Protein AF-A0A9D4JMC5-F1 (afdb_monomer)

Foldseek 3Di:
DPPPPDDVVVVDDPVNVVVVVCCVVVPDDPVPDDCVVVVCVCVVPVVPPPPPPPCPVVVVVVVVVPPD

Secondary structure (DSSP, 8-state):
----TT-GGGG--HHHHHHHHHHHHHSPPTTT--HHHHHHHHHHHHTT-S-TTSSHHHHHHHHTTS--

Radius of gyration: 21.52 Å; Cα contacts (8 Å, |Δi|>4): 3; chains: 1; bounding box: 51×43×36 Å

Structure (mmCIF, N/CA/C/O backbone):
data_AF-A0A9D4JMC5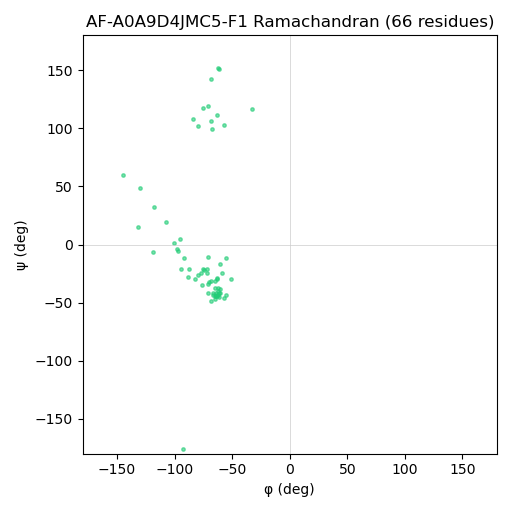-F1
#
_entry.id   AF-A0A9D4JMC5-F1
#
loop_
_atom_site.group_PDB
_atom_site.id
_atom_site.type_symbol
_atom_site.label_atom_id
_atom_site.label_alt_id
_atom_site.label_comp_id
_atom_site.label_asym_id
_atom_site.label_entity_id
_atom_site.label_seq_id
_atom_site.pdbx_PDB_ins_code
_atom_site.Cartn_x
_atom_site.Cartn_y
_atom_site.Cartn_z
_atom_site.occupancy
_atom_site.B_iso_or_equiv
_atom_site.auth_seq_id
_atom_site.auth_comp_id
_atom_site.auth_asym_id
_atom_site.auth_atom_id
_atom_site.pdbx_PDB_model_num
ATOM 1 N N . MET A 1 1 ? 25.657 11.891 -18.914 1.00 48.53 1 MET A N 1
ATOM 2 C CA . MET A 1 1 ? 24.591 11.824 -17.890 1.00 48.53 1 MET A CA 1
ATOM 3 C C . MET A 1 1 ? 24.976 10.742 -16.885 1.00 48.53 1 MET A C 1
ATOM 5 O O . MET A 1 1 ? 25.124 9.596 -17.291 1.00 48.53 1 MET A O 1
ATOM 9 N N . LYS A 1 2 ? 25.283 11.089 -15.625 1.00 57.47 2 LYS A N 1
ATOM 10 C CA . LYS A 1 2 ? 25.649 10.091 -14.601 1.00 57.47 2 LYS A CA 1
ATOM 11 C C . LYS A 1 2 ? 24.402 9.261 -14.288 1.00 57.47 2 LYS A C 1
ATOM 13 O O . LYS A 1 2 ? 23.488 9.764 -13.648 1.00 57.47 2 LYS A O 1
ATOM 18 N N . ILE A 1 3 ? 24.356 8.018 -14.763 1.00 59.00 3 ILE A N 1
ATOM 19 C CA . ILE A 1 3 ? 23.310 7.064 -14.387 1.00 59.00 3 ILE A CA 1
ATOM 20 C C . ILE A 1 3 ? 23.455 6.820 -12.885 1.00 59.00 3 ILE A C 1
ATOM 22 O O . ILE A 1 3 ? 24.451 6.249 -12.432 1.00 59.00 3 ILE A O 1
ATOM 26 N N . VAL A 1 4 ? 22.485 7.295 -12.105 1.00 63.47 4 VAL A N 1
ATOM 27 C CA . VAL A 1 4 ? 22.379 6.977 -10.681 1.00 63.47 4 VAL A CA 1
ATOM 28 C C . VAL A 1 4 ? 22.041 5.493 -10.611 1.00 63.47 4 VAL A C 1
ATOM 30 O O . VAL A 1 4 ? 20.907 5.094 -10.850 1.00 63.47 4 VAL A O 1
ATOM 33 N N . LYS A 1 5 ? 23.058 4.662 -10.353 1.00 59.28 5 LYS A N 1
ATOM 34 C CA . LYS A 1 5 ? 23.016 3.196 -10.507 1.00 59.28 5 LYS A CA 1
ATOM 35 C C . LYS A 1 5 ? 21.887 2.480 -9.745 1.00 59.28 5 LYS A C 1
ATOM 37 O O . LYS A 1 5 ? 21.645 1.318 -10.040 1.00 59.28 5 LYS A O 1
ATOM 42 N N . ASN A 1 6 ? 21.184 3.151 -8.831 1.00 62.50 6 ASN A N 1
ATOM 43 C CA . ASN A 1 6 ? 20.229 2.531 -7.914 1.00 62.50 6 ASN A CA 1
ATOM 44 C C . ASN A 1 6 ? 18.864 3.236 -7.813 1.00 62.50 6 ASN A C 1
ATOM 46 O O . ASN A 1 6 ? 18.124 2.946 -6.874 1.00 62.50 6 ASN A O 1
ATOM 50 N N . ASP A 1 7 ? 18.493 4.141 -8.725 1.00 73.12 7 ASP A N 1
ATOM 51 C CA . ASP A 1 7 ? 17.120 4.659 -8.685 1.00 73.12 7 ASP A CA 1
ATOM 52 C C . ASP A 1 7 ? 16.156 3.657 -9.329 1.00 73.12 7 ASP A C 1
ATOM 54 O O . ASP A 1 7 ? 16.065 3.531 -10.552 1.00 73.12 7 ASP A O 1
ATOM 58 N N . TRP A 1 8 ? 15.433 2.919 -8.488 1.00 73.38 8 TRP A N 1
ATOM 59 C CA . TRP A 1 8 ? 14.413 1.965 -8.923 1.00 73.38 8 TRP A CA 1
ATOM 60 C C . TRP A 1 8 ? 13.315 2.636 -9.757 1.00 73.38 8 TRP A C 1
ATOM 62 O O . TRP A 1 8 ? 12.722 1.976 -10.608 1.00 73.38 8 TRP A O 1
ATOM 72 N N . ARG A 1 9 ? 13.099 3.950 -9.589 1.00 71.94 9 ARG A N 1
ATOM 73 C CA . ARG A 1 9 ? 12.129 4.718 -10.383 1.00 71.94 9 ARG A CA 1
ATOM 74 C C . ARG A 1 9 ? 12.504 4.784 -11.857 1.00 71.94 9 ARG A C 1
ATOM 76 O O . ARG A 1 9 ? 11.629 4.761 -12.711 1.00 71.94 9 ARG A O 1
ATOM 83 N N . SER A 1 10 ? 13.802 4.778 -12.159 1.00 71.81 10 SER A N 1
ATOM 84 C CA . SER A 1 10 ? 14.310 4.776 -13.538 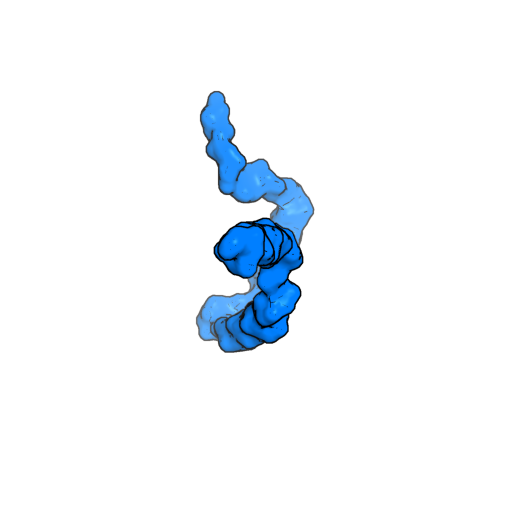1.00 71.81 10 SER A CA 1
ATOM 85 C C . SER A 1 10 ? 14.069 3.442 -14.258 1.00 71.81 10 SER A C 1
ATOM 87 O O . SER A 1 10 ? 14.289 3.344 -15.461 1.00 71.81 10 SER A O 1
ATOM 89 N N . ARG A 1 11 ? 13.659 2.399 -13.523 1.00 73.12 11 ARG A N 1
ATOM 90 C CA . ARG A 1 11 ? 13.329 1.066 -14.048 1.00 73.12 11 ARG A CA 1
ATOM 91 C C . ARG A 1 11 ? 11.823 0.838 -14.196 1.00 73.12 11 ARG A C 1
ATOM 93 O O . ARG A 1 11 ? 11.427 -0.265 -14.561 1.00 73.12 11 ARG A O 1
ATOM 100 N N . LEU A 1 12 ? 10.994 1.835 -13.882 1.00 77.94 12 LEU A N 1
ATOM 101 C CA . LEU A 1 12 ? 9.546 1.729 -14.022 1.00 77.94 12 LEU A CA 1
ATOM 102 C C . LEU A 1 12 ? 9.173 1.849 -15.502 1.00 77.94 12 LEU A C 1
ATOM 104 O O . LEU A 1 12 ? 9.435 2.870 -16.132 1.00 77.94 12 LEU A O 1
ATOM 108 N N . GLY A 1 13 ? 8.586 0.787 -16.046 1.00 81.81 13 GLY A N 1
ATOM 109 C CA . GLY A 1 13 ? 7.968 0.783 -17.366 1.00 81.81 13 GLY A CA 1
ATOM 110 C C . GLY A 1 13 ? 6.477 1.112 -17.298 1.00 81.81 13 GLY A C 1
ATOM 111 O O . GLY A 1 13 ? 5.916 1.377 -16.236 1.00 81.81 13 GLY A O 1
ATOM 112 N N . GLU A 1 14 ? 5.809 1.046 -18.443 1.00 82.56 14 GLU A N 1
ATOM 113 C CA . GLU A 1 14 ? 4.374 1.328 -18.562 1.00 82.56 14 GLU A CA 1
ATOM 114 C C . GLU A 1 14 ? 3.508 0.388 -17.705 1.00 82.56 14 GLU A C 1
ATOM 116 O O . GLU A 1 14 ? 2.582 0.830 -17.029 1.00 82.56 14 GLU A O 1
ATOM 121 N N . SER A 1 15 ? 3.872 -0.894 -17.616 1.00 84.56 15 SER A N 1
ATOM 122 C CA . SER A 1 15 ? 3.185 -1.861 -16.749 1.00 84.56 15 SER A CA 1
ATOM 123 C C . SER A 1 15 ? 3.281 -1.506 -15.261 1.00 84.56 15 SER A C 1
ATOM 125 O O . SER A 1 15 ? 2.363 -1.792 -14.490 1.00 84.56 15 SER A O 1
ATOM 127 N N . ASN A 1 16 ? 4.361 -0.838 -1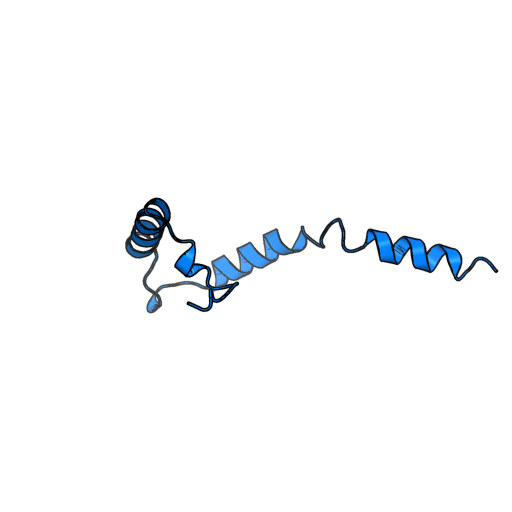4.844 1.00 86.31 16 ASN A N 1
ATOM 128 C CA . ASN A 1 16 ? 4.502 -0.356 -13.476 1.00 86.31 16 ASN A CA 1
ATOM 129 C C . ASN A 1 16 ? 3.548 0.805 -13.186 1.00 86.31 16 ASN A C 1
ATOM 131 O O . ASN A 1 16 ? 3.083 0.915 -12.056 1.00 86.31 16 ASN A O 1
ATOM 135 N N . LEU A 1 17 ? 3.233 1.645 -14.177 1.00 82.94 17 LEU A N 1
ATOM 136 C CA . LEU A 1 17 ? 2.282 2.741 -14.003 1.00 82.94 17 LEU A CA 1
ATOM 137 C C . LEU A 1 17 ? 0.877 2.206 -13.712 1.00 82.94 17 LEU A C 1
ATOM 139 O O . LEU A 1 17 ? 0.251 2.643 -12.750 1.00 82.94 17 LEU A O 1
ATOM 143 N N . SER A 1 18 ? 0.407 1.222 -14.483 1.00 88.25 18 SER A N 1
ATOM 144 C CA . SER A 1 18 ? -0.894 0.584 -14.240 1.00 88.25 18 SER A CA 1
ATOM 145 C C . SER A 1 18 ? -0.950 -0.090 -12.869 1.00 88.25 18 SER A C 1
ATOM 147 O O . SER A 1 18 ? -1.940 0.055 -12.155 1.00 88.25 18 SER A O 1
ATOM 149 N N . ALA A 1 19 ? 0.125 -0.774 -12.466 1.00 88.00 19 ALA A N 1
ATOM 150 C CA . ALA A 1 19 ? 0.210 -1.393 -11.146 1.00 88.00 19 ALA A CA 1
ATOM 151 C C . ALA A 1 19 ? 0.179 -0.352 -10.014 1.00 88.00 19 ALA A C 1
ATOM 153 O O . ALA A 1 19 ? -0.556 -0.523 -9.045 1.00 88.00 19 ALA A O 1
ATOM 154 N N . LEU A 1 20 ? 0.931 0.746 -10.141 1.00 87.06 20 LEU A N 1
ATOM 155 C CA . LEU A 1 20 ? 0.925 1.837 -9.161 1.00 87.06 20 LEU A CA 1
ATOM 156 C C . LEU A 1 20 ? -0.438 2.537 -9.091 1.00 87.06 20 LEU A C 1
ATOM 158 O O . LEU A 1 20 ? -0.880 2.885 -8.000 1.00 87.06 20 LEU A O 1
ATOM 162 N N . MET A 1 21 ? -1.119 2.701 -10.229 1.00 87.31 21 MET A N 1
ATOM 163 C CA . MET A 1 21 ? -2.474 3.251 -10.281 1.00 87.31 21 MET A CA 1
ATOM 164 C C . MET A 1 21 ? -3.475 2.333 -9.569 1.00 87.31 21 MET A C 1
ATOM 166 O O . MET A 1 21 ? -4.279 2.818 -8.780 1.00 87.31 21 MET A O 1
ATOM 170 N N . MET A 1 22 ? -3.403 1.015 -9.791 1.00 90.88 22 MET A N 1
ATOM 171 C CA . MET A 1 22 ? -4.253 0.062 -9.067 1.00 90.88 22 MET A CA 1
ATOM 172 C C . MET A 1 22 ? -3.990 0.109 -7.565 1.00 90.88 22 MET A C 1
ATOM 174 O O . MET A 1 22 ? -4.936 0.221 -6.797 1.00 90.88 22 MET A O 1
ATOM 178 N N . VAL A 1 23 ? -2.721 0.134 -7.142 1.00 88.06 23 VAL A N 1
ATOM 179 C CA . VAL A 1 23 ? -2.381 0.293 -5.720 1.00 88.06 23 VAL A CA 1
ATOM 180 C C . VAL A 1 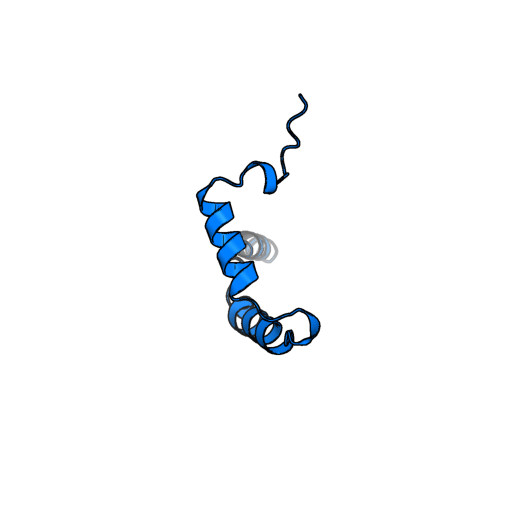23 ? -2.990 1.574 -5.160 1.00 88.06 23 VAL A C 1
ATOM 182 O O . VAL A 1 23 ? -3.599 1.528 -4.103 1.00 88.06 23 VAL A O 1
ATOM 185 N N . TYR A 1 24 ? -2.880 2.700 -5.865 1.00 86.12 24 TYR A N 1
ATOM 186 C CA . TYR A 1 24 ? -3.457 3.962 -5.404 1.00 86.12 24 TYR A CA 1
ATOM 187 C C . TYR A 1 24 ? -4.984 3.899 -5.249 1.00 86.12 24 TYR A C 1
ATOM 189 O O . TYR A 1 24 ? -5.513 4.406 -4.264 1.00 86.12 24 TYR A O 1
ATOM 197 N N . LEU A 1 25 ? -5.685 3.265 -6.193 1.00 90.69 25 LEU A N 1
ATOM 198 C CA . LEU A 1 25 ? -7.147 3.172 -6.188 1.00 90.69 25 LEU A CA 1
ATOM 199 C C . LEU A 1 25 ? -7.689 2.147 -5.182 1.00 90.69 25 LEU A C 1
ATOM 201 O O . LEU A 1 25 ? -8.758 2.363 -4.616 1.00 90.69 25 LEU A O 1
ATOM 205 N N . GLU A 1 26 ? -6.980 1.038 -4.978 1.00 89.81 26 GLU A N 1
ATOM 206 C CA . GLU A 1 26 ? -7.423 -0.075 -4.128 1.00 89.81 26 GLU A CA 1
ATOM 207 C C . GLU A 1 26 ? -6.893 0.019 -2.693 1.00 89.81 26 GLU A C 1
ATOM 209 O O . GLU A 1 26 ? -7.447 -0.604 -1.784 1.00 89.81 26 GLU A O 1
ATOM 214 N N . SER A 1 27 ? -5.815 0.776 -2.465 1.00 86.38 27 SER A N 1
ATOM 215 C CA . SER A 1 27 ? -5.273 0.959 -1.121 1.00 86.38 27 SER A CA 1
ATOM 216 C C . SER A 1 27 ? -6.216 1.778 -0.249 1.00 86.38 27 SER A C 1
ATOM 218 O O . SER A 1 27 ? -6.844 2.743 -0.685 1.00 86.38 27 SER A O 1
ATOM 220 N N . GLN A 1 28 ? -6.283 1.397 1.023 1.00 86.94 28 GLN A N 1
ATOM 221 C CA . GLN A 1 28 ? -6.933 2.214 2.036 1.00 86.94 28 GLN A CA 1
ATOM 222 C C . GLN A 1 28 ? -6.197 3.546 2.170 1.00 86.94 28 GLN A C 1
ATOM 224 O O . GLN A 1 28 ? -4.986 3.639 1.945 1.00 86.94 28 GLN A O 1
ATOM 229 N N . ARG A 1 29 ? -6.937 4.581 2.567 1.00 85.75 29 ARG A N 1
ATOM 230 C CA . ARG A 1 29 ? -6.325 5.858 2.915 1.00 85.75 29 ARG A CA 1
ATOM 231 C C . ARG A 1 29 ? -5.375 5.663 4.090 1.00 85.75 29 ARG A C 1
ATOM 233 O O . ARG A 1 29 ? -5.569 4.771 4.912 1.00 85.75 29 ARG A O 1
ATOM 240 N N . ILE A 1 30 ? -4.344 6.496 4.166 1.00 84.94 30 ILE A N 1
ATOM 241 C CA . ILE A 1 30 ? -3.301 6.337 5.182 1.00 84.94 30 ILE A CA 1
ATOM 242 C C . ILE A 1 30 ? -3.849 6.510 6.602 1.00 84.94 30 ILE A C 1
ATOM 244 O O . ILE A 1 30 ? -3.331 5.898 7.529 1.00 84.94 30 ILE A O 1
ATOM 248 N N . GLU A 1 31 ? -4.908 7.306 6.761 1.00 89.44 31 GLU A N 1
ATOM 249 C CA . GLU A 1 31 ? -5.585 7.532 8.038 1.00 89.44 31 GLU A CA 1
ATOM 250 C C . GLU A 1 31 ? -6.324 6.283 8.534 1.00 89.44 31 GLU A C 1
ATOM 252 O O . GLU A 1 31 ? -6.408 6.059 9.739 1.00 89.44 31 GLU A O 1
ATOM 257 N N . ASP A 1 32 ? -6.815 5.464 7.603 1.00 88.12 32 ASP A N 1
ATOM 258 C CA . ASP A 1 32 ? -7.589 4.250 7.878 1.00 88.12 32 ASP A CA 1
ATOM 259 C C . ASP A 1 32 ? -6.722 2.981 7.818 1.00 88.12 32 ASP A C 1
ATOM 261 O O . ASP A 1 32 ? -7.202 1.876 8.070 1.00 88.12 32 ASP A O 1
ATOM 265 N N . PHE A 1 33 ? -5.442 3.122 7.464 1.00 86.56 33 PHE A N 1
ATOM 266 C CA . PHE A 1 33 ? -4.534 2.002 7.278 1.00 86.56 33 PHE A CA 1
ATOM 267 C C . PHE A 1 33 ? -4.172 1.354 8.619 1.00 86.56 33 PHE A C 1
ATOM 269 O O . PHE A 1 33 ? -3.525 1.973 9.464 1.00 86.56 33 PHE A O 1
ATOM 276 N N . ASP A 1 34 ? -4.511 0.072 8.784 1.00 87.31 34 ASP A N 1
ATOM 277 C CA . ASP A 1 34 ? -4.053 -0.733 9.918 1.00 87.31 34 ASP A CA 1
ATOM 278 C C . ASP A 1 34 ? -2.651 -1.329 9.655 1.00 87.31 34 ASP A C 1
ATOM 280 O O . ASP A 1 34 ? -2.503 -2.287 8.880 1.00 87.31 34 ASP A O 1
ATOM 284 N N . PRO A 1 35 ? -1.594 -0.838 10.331 1.00 85.19 35 PRO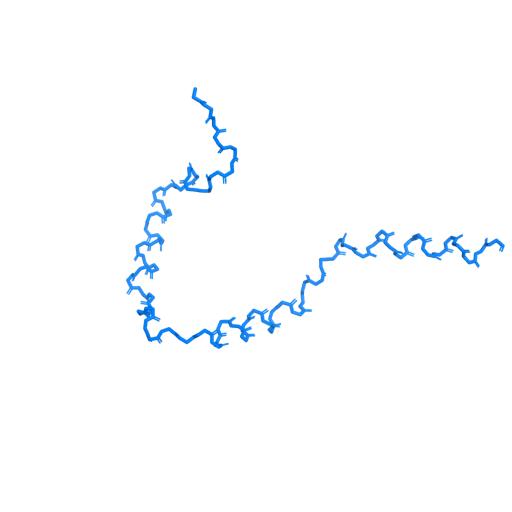 A N 1
ATOM 285 C CA . PRO A 1 35 ? -0.257 -1.393 10.171 1.00 85.19 35 PRO A CA 1
ATOM 286 C C . PRO A 1 35 ? -0.117 -2.778 10.815 1.00 85.19 35 PRO A C 1
ATOM 288 O O . PRO A 1 35 ? 0.793 -3.527 10.447 1.00 85.19 35 PRO A O 1
ATOM 291 N N . TYR A 1 36 ? -0.979 -3.141 11.769 1.00 87.00 36 TYR A N 1
ATOM 292 C CA . TYR A 1 36 ? -0.810 -4.346 12.575 1.00 87.00 36 TYR A CA 1
ATOM 293 C C . TYR A 1 36 ? -0.944 -5.611 11.729 1.00 87.00 36 TYR A C 1
ATOM 295 O O . TYR A 1 36 ? -0.083 -6.492 11.798 1.00 87.00 36 TYR A O 1
ATOM 303 N N . THR A 1 37 ? -1.938 -5.650 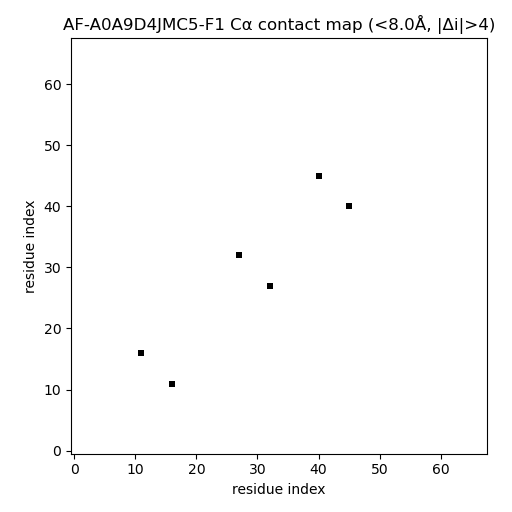10.841 1.00 83.62 37 THR A N 1
ATOM 304 C CA . THR A 1 37 ? -2.108 -6.735 9.863 1.00 83.62 37 THR A CA 1
ATOM 305 C C . THR A 1 37 ? -0.845 -6.940 9.011 1.00 83.62 37 THR A C 1
ATOM 307 O O . THR A 1 37 ? -0.371 -8.066 8.830 1.00 83.62 37 THR A O 1
ATOM 310 N N . SER A 1 38 ? -0.230 -5.851 8.540 1.00 82.12 38 SER A N 1
ATOM 311 C CA . SER A 1 38 ? 1.004 -5.905 7.742 1.00 82.12 38 SER A CA 1
ATOM 312 C C . SER A 1 38 ? 2.202 -6.410 8.553 1.00 82.12 38 SER A C 1
ATOM 314 O O . SER A 1 38 ? 2.979 -7.239 8.071 1.00 82.12 38 SER A O 1
ATOM 316 N N . VAL A 1 39 ? 2.334 -5.963 9.805 1.00 82.69 39 VAL A N 1
ATOM 317 C CA . VAL A 1 39 ? 3.384 -6.414 10.734 1.00 82.69 39 VAL A CA 1
ATOM 318 C C . VAL A 1 39 ? 3.232 -7.900 11.058 1.00 82.69 39 VAL A C 1
ATOM 320 O O . VAL A 1 39 ? 4.223 -8.631 11.055 1.00 82.69 39 VAL A O 1
ATOM 323 N N . GLN A 1 40 ? 2.007 -8.373 11.281 1.00 84.81 40 GLN A N 1
ATOM 324 C CA . GLN A 1 40 ? 1.728 -9.788 11.523 1.00 84.81 40 GLN A CA 1
ATOM 325 C C . GLN A 1 40 ? 2.063 -10.656 10.309 1.00 84.81 40 GLN A C 1
ATOM 327 O O . GLN A 1 40 ? 2.692 -11.703 10.465 1.00 84.81 40 GLN A O 1
ATOM 332 N N . LEU A 1 41 ? 1.708 -10.216 9.097 1.00 80.06 41 LEU A N 1
ATOM 333 C CA . LEU A 1 41 ? 2.078 -10.909 7.860 1.00 80.06 41 LEU A CA 1
ATOM 334 C C . LEU A 1 41 ? 3.598 -10.957 7.672 1.00 80.06 41 LEU A C 1
ATOM 336 O O . LEU A 1 41 ? 4.138 -12.010 7.317 1.00 80.06 41 LEU A O 1
ATOM 340 N N . TRP A 1 42 ? 4.291 -9.846 7.937 1.00 77.19 42 TRP A N 1
ATOM 341 C CA . TRP A 1 42 ? 5.750 -9.779 7.874 1.00 77.19 42 TRP A CA 1
ATOM 342 C C . TRP A 1 42 ? 6.406 -10.695 8.904 1.00 77.19 42 TRP A C 1
ATOM 344 O O . TRP A 1 42 ? 7.321 -11.432 8.556 1.00 77.19 42 TRP A O 1
ATOM 354 N N . TYR A 1 43 ? 5.922 -10.716 10.144 1.00 80.06 43 TYR A N 1
ATOM 355 C CA . TYR A 1 43 ? 6.462 -11.581 11.189 1.00 80.06 43 TYR A CA 1
ATOM 356 C C . TYR A 1 43 ? 6.173 -13.062 10.902 1.00 80.06 43 TYR A C 1
ATOM 358 O O . TYR A 1 43 ? 7.088 -13.886 10.903 1.00 80.06 43 TYR A O 1
ATOM 366 N N . GLY A 1 44 ? 4.924 -13.402 10.572 1.00 77.81 44 GLY A N 1
ATOM 367 C CA . GLY A 1 44 ? 4.494 -14.774 10.292 1.00 77.81 44 GLY A CA 1
ATOM 368 C C . GLY A 1 44 ? 5.205 -15.397 9.089 1.00 77.81 44 GLY A C 1
ATOM 369 O O . GLY A 1 44 ? 5.565 -16.574 9.126 1.00 77.81 44 GLY A O 1
ATOM 370 N N . LYS A 1 45 ? 5.474 -14.610 8.038 1.00 67.38 45 LYS A N 1
ATOM 371 C CA . LYS A 1 45 ? 6.235 -15.067 6.859 1.00 67.38 45 LYS A CA 1
ATOM 372 C C . LYS A 1 45 ? 7.750 -14.872 7.005 1.00 67.38 45 LYS A C 1
ATOM 374 O O . LYS A 1 45 ? 8.522 -15.644 6.444 1.00 67.38 45 LYS A O 1
ATOM 379 N N . GLY A 1 46 ? 8.189 -13.888 7.786 1.00 61.91 46 GLY A N 1
ATOM 380 C CA . GLY A 1 46 ? 9.597 -13.546 8.013 1.00 61.91 46 GLY A CA 1
ATOM 381 C C . GLY A 1 46 ? 10.350 -14.554 8.880 1.00 61.91 46 GLY A C 1
ATOM 382 O O . GLY A 1 46 ? 11.558 -14.724 8.712 1.00 61.91 46 GLY A O 1
ATOM 383 N N . GLN A 1 47 ? 9.643 -15.314 9.725 1.00 60.91 47 GLN A N 1
ATOM 384 C CA . GLN A 1 47 ? 10.220 -16.430 10.490 1.00 60.91 47 GLN A CA 1
ATOM 385 C C . GLN A 1 47 ? 10.808 -17.541 9.593 1.00 60.91 47 GLN A C 1
ATOM 387 O O . GLN A 1 47 ? 11.611 -18.348 10.061 1.00 60.91 47 GLN A O 1
ATOM 392 N N . ARG A 1 48 ? 10.465 -17.583 8.294 1.00 59.53 48 ARG A N 1
ATOM 393 C CA . ARG A 1 48 ? 10.868 -18.654 7.367 1.00 59.53 48 ARG A CA 1
ATOM 394 C C . ARG A 1 48 ? 11.727 -18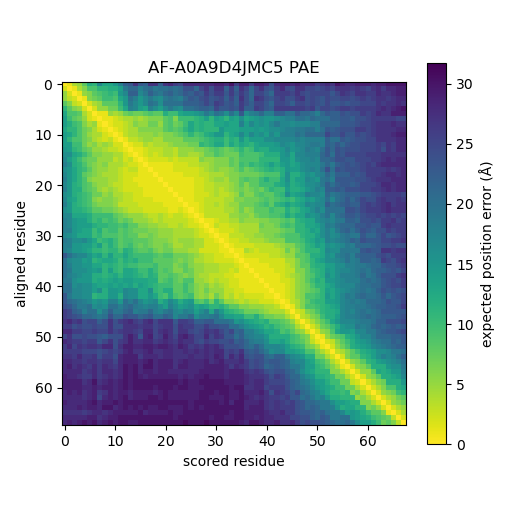.216 6.182 1.00 59.53 48 ARG A C 1
ATOM 396 O O . ARG A 1 48 ? 11.721 -18.849 5.130 1.00 59.53 48 ARG A O 1
ATOM 403 N N . THR A 1 49 ? 12.565 -17.200 6.364 1.00 57.09 49 THR A N 1
ATOM 404 C CA . THR A 1 49 ? 13.747 -17.031 5.503 1.00 57.09 49 THR A CA 1
ATOM 405 C C . THR A 1 49 ? 14.915 -16.465 6.304 1.00 57.09 49 THR A C 1
ATOM 407 O O . THR A 1 49 ? 15.486 -15.426 5.975 1.00 57.09 49 THR A O 1
ATOM 410 N N . ARG A 1 50 ? 15.354 -17.191 7.346 1.00 56.84 50 ARG A N 1
ATOM 411 C CA . ARG A 1 50 ? 16.798 -17.212 7.625 1.00 56.84 50 ARG A CA 1
ATOM 412 C C . ARG A 1 50 ? 17.415 -17.715 6.329 1.00 56.84 50 ARG A C 1
ATOM 414 O O . ARG A 1 50 ? 17.211 -18.872 5.982 1.00 56.84 50 ARG A O 1
ATOM 421 N N . ARG A 1 51 ? 17.984 -16.787 5.555 1.00 57.72 51 ARG A N 1
ATOM 422 C CA . ARG A 1 51 ? 18.568 -17.007 4.229 1.00 57.72 51 ARG A CA 1
ATOM 423 C C . ARG A 1 51 ? 19.183 -18.412 4.184 1.00 57.72 51 ARG A C 1
ATOM 425 O O . ARG A 1 51 ? 20.121 -18.631 4.953 1.00 57.72 51 ARG A O 1
ATOM 432 N N . PRO A 1 52 ? 18.688 -19.330 3.333 1.00 54.56 52 PRO A N 1
ATOM 433 C CA . PRO A 1 52 ? 19.232 -20.686 3.250 1.00 54.56 52 PRO A CA 1
ATOM 434 C C . PRO A 1 52 ? 20.756 -20.676 3.071 1.00 54.56 52 PRO A C 1
ATOM 436 O O . PRO A 1 52 ? 21.447 -21.516 3.612 1.00 54.56 52 PRO A O 1
ATOM 439 N N . PHE A 1 53 ? 21.276 -19.628 2.428 1.00 54.34 53 PHE A N 1
ATOM 440 C CA . PHE A 1 53 ? 22.688 -19.462 2.103 1.00 54.34 53 PHE A CA 1
ATOM 441 C C . PHE A 1 53 ? 23.513 -18.631 3.103 1.00 54.34 53 PHE A C 1
ATOM 443 O O . PHE A 1 53 ? 24.660 -18.326 2.810 1.00 54.34 53 PHE A O 1
ATOM 450 N N . TYR A 1 54 ? 22.969 -18.184 4.245 1.00 50.69 54 TYR A N 1
ATOM 451 C CA . TYR A 1 54 ? 23.747 -17.372 5.209 1.00 50.69 54 TYR A CA 1
ATOM 452 C C . TYR A 1 54 ? 24.340 -18.192 6.365 1.00 50.69 54 TYR A C 1
ATOM 454 O O . TYR A 1 54 ? 25.079 -17.652 7.181 1.00 50.69 54 TYR A O 1
ATOM 462 N N . MET A 1 55 ? 24.014 -19.485 6.466 1.00 51.12 55 MET A N 1
ATOM 463 C CA . MET A 1 55 ? 24.461 -20.343 7.575 1.00 51.12 55 MET A CA 1
ATOM 464 C C . MET A 1 55 ? 25.319 -21.538 7.148 1.00 51.12 55 MET A C 1
ATOM 466 O O . MET A 1 55 ? 25.884 -22.189 8.027 1.00 51.12 55 MET A O 1
ATOM 470 N N . ASP A 1 56 ? 25.495 -21.788 5.848 1.00 52.12 56 ASP A N 1
ATOM 471 C CA . ASP A 1 56 ? 26.335 -22.900 5.384 1.00 52.12 56 ASP A CA 1
ATOM 472 C C . ASP A 1 56 ? 27.834 -22.631 5.626 1.00 52.12 56 ASP A C 1
ATOM 474 O O . ASP A 1 56 ? 28.558 -23.531 6.045 1.00 52.12 56 ASP A O 1
ATOM 478 N N . ASP A 1 57 ? 28.292 -21.378 5.533 1.00 52.88 57 ASP A N 1
ATOM 479 C CA . ASP A 1 57 ? 29.710 -21.041 5.760 1.00 52.88 57 ASP A CA 1
ATOM 480 C C . ASP A 1 57 ? 30.108 -21.014 7.249 1.00 52.88 57 ASP A C 1
ATOM 482 O O . ASP A 1 57 ? 31.269 -21.229 7.609 1.00 52.88 57 ASP A O 1
ATOM 486 N N . VAL A 1 58 ? 29.151 -20.791 8.156 1.00 54.19 58 VAL A N 1
ATOM 487 C CA . VAL A 1 58 ? 29.438 -20.676 9.599 1.00 54.19 58 VAL A CA 1
ATOM 488 C C . VAL A 1 58 ? 29.554 -22.053 10.262 1.00 54.19 58 VAL A C 1
ATOM 490 O O . VAL A 1 58 ? 30.307 -22.217 11.227 1.00 54.19 58 VAL A O 1
ATOM 493 N N . MET A 1 59 ? 28.851 -23.067 9.744 1.00 53.09 59 MET A N 1
ATOM 494 C CA . MET A 1 59 ? 28.922 -24.428 10.293 1.00 53.09 59 MET A CA 1
ATOM 495 C C . MET A 1 59 ? 30.160 -25.200 9.831 1.00 53.09 59 MET A C 1
ATOM 497 O O . MET A 1 59 ? 30.645 -26.053 10.577 1.00 53.09 59 MET A O 1
ATOM 501 N N . VAL A 1 60 ? 30.721 -24.875 8.662 1.00 52.44 60 VAL A N 1
ATOM 502 C CA . VAL A 1 60 ? 31.979 -25.485 8.202 1.00 52.44 60 VAL A CA 1
ATOM 503 C C . VAL A 1 60 ? 33.158 -24.977 9.040 1.00 52.44 60 VAL A C 1
ATOM 505 O O . VAL A 1 60 ? 33.975 -25.777 9.488 1.00 52.44 60 VAL A O 1
ATOM 508 N N . SER A 1 61 ? 33.203 -23.681 9.367 1.00 50.38 61 SER A N 1
ATOM 509 C CA . SER A 1 61 ? 34.301 -23.087 10.148 1.00 50.38 61 SER A CA 1
ATOM 510 C C . SER A 1 61 ? 34.438 -23.665 11.568 1.00 50.38 61 SER A C 1
ATOM 512 O O . SER A 1 61 ? 35.551 -23.928 12.022 1.00 50.38 61 SER A O 1
ATOM 514 N N . LYS A 1 62 ? 33.329 -23.934 12.272 1.00 45.56 62 LYS A N 1
ATOM 515 C CA . LYS A 1 62 ? 33.388 -24.423 13.664 1.00 45.56 62 LYS A CA 1
ATOM 516 C C . LYS A 1 62 ? 33.796 -25.889 13.803 1.00 45.56 62 LYS A C 1
ATOM 518 O O . LYS A 1 62 ? 34.265 -26.274 14.872 1.00 45.56 62 LYS A O 1
ATOM 523 N N . LYS A 1 63 ? 33.655 -26.703 12.752 1.00 46.91 63 LYS A N 1
ATOM 524 C CA . LYS A 1 63 ? 34.027 -28.127 12.802 1.00 46.91 63 LYS A CA 1
ATOM 525 C C . LYS A 1 63 ? 35.547 -28.344 12.770 1.00 46.91 63 LYS A C 1
ATOM 527 O O . LYS A 1 63 ? 36.011 -29.366 13.257 1.00 46.91 63 LYS A O 1
ATOM 532 N N . TYR A 1 64 ? 36.314 -27.368 12.275 1.00 50.03 64 TYR A N 1
ATOM 533 C CA . TYR A 1 64 ? 37.781 -27.429 12.217 1.00 50.03 64 TYR A CA 1
ATOM 534 C C . TYR A 1 64 ? 38.493 -26.838 13.443 1.00 50.03 64 TYR A C 1
ATOM 536 O O . TYR A 1 64 ? 39.689 -27.048 13.597 1.00 50.03 64 TYR A O 1
ATOM 544 N N . ILE A 1 65 ? 37.788 -26.122 14.327 1.00 53.84 65 ILE A N 1
ATOM 545 C CA . ILE A 1 65 ? 38.413 -25.452 15.484 1.00 53.84 65 ILE A CA 1
ATOM 546 C C . ILE A 1 6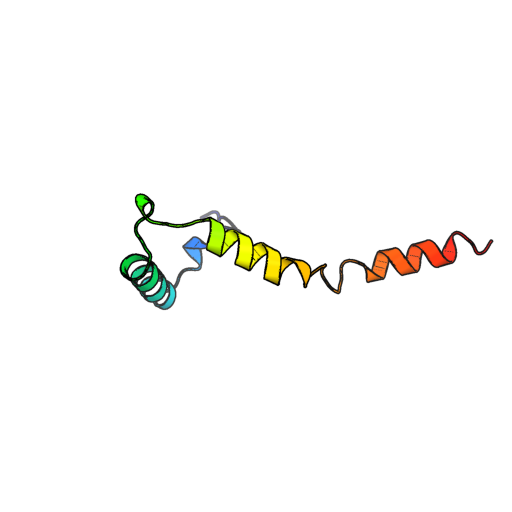5 ? 38.508 -26.378 16.714 1.00 53.84 65 ILE A C 1
ATOM 548 O O . ILE A 1 65 ? 39.362 -26.168 17.565 1.00 53.84 65 ILE A O 1
ATOM 552 N N . TYR A 1 66 ? 37.696 -27.439 16.795 1.00 51.66 66 TYR A N 1
ATOM 553 C CA . TYR A 1 66 ? 37.700 -28.396 17.919 1.00 51.66 66 TYR A CA 1
ATOM 554 C C . TYR A 1 66 ? 38.307 -29.769 17.573 1.00 51.66 66 TYR A C 1
ATOM 556 O O . TYR A 1 66 ? 38.034 -30.753 18.252 1.00 51.66 66 TYR A O 1
ATOM 564 N N . SER A 1 67 ? 39.101 -29.848 16.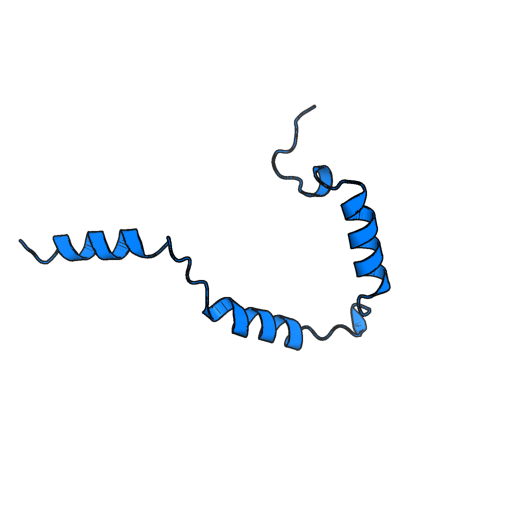502 1.00 51.56 67 SER A N 1
ATOM 565 C CA . SER A 1 67 ? 39.795 -31.071 16.070 1.00 51.56 67 SER A CA 1
ATOM 566 C C . SER A 1 67 ? 41.286 -30.810 15.809 1.00 51.56 67 SER A C 1
ATOM 568 O O . SER A 1 67 ? 41.813 -31.199 14.764 1.00 51.56 67 SER A O 1
ATOM 570 N N . GLN A 1 68 ? 41.954 -30.143 16.750 1.00 45.66 68 GLN A N 1
ATOM 571 C CA . GLN A 1 68 ? 43.400 -30.268 16.951 1.00 45.66 68 GLN A CA 1
ATOM 572 C C . GLN A 1 68 ? 43.667 -30.653 18.399 1.00 45.66 68 GLN A C 1
ATOM 574 O O . GLN A 1 68 ? 43.008 -30.053 19.279 1.00 45.66 68 GLN A O 1
#

Organism: Dreissena polymorpha (NCBI:txid45954)

pLDDT: mean 70.8, std 15.23, range [45.56, 90.88]

Sequence (68 aa):
MKIVKNDWRSRLGESNLSALMMVYLESQRIEDFDPYTSVQLWYGKGQRTRRPFYMDDVMVSKKYIYSQ

Solvent-accessible surface area (backbone atoms only — not comparable to full-atom values): 4491 Å² total; per-residue (Å²): 131,88,75,69,91,77,55,66,74,81,68,59,52,73,71,49,51,57,52,51,50,47,48,63,73,71,48,71,54,79,90,75,53,70,61,63,66,56,51,50,54,47,52,71,57,53,74,75,59,74,53,85,81,72,52,62,71,61,60,58,58,59,64,64,72,80,71,122

Mean predicted aligned error: 15.83 Å